Protein AF-B7QKI6-F1 (afdb_monomer)

pLDDT: mean 89.46, std 10.55, range [48.28, 97.69]

Solvent-accessible surface area (backbone atoms only — not comparable to full-atom values): 3782 Å² total; per-residue (Å²): 134,83,71,50,78,57,72,46,73,48,84,51,101,62,38,39,43,33,40,38,52,74,42,85,88,46,60,50,78,46,77,50,56,52,68,78,55,46,62,50,54,77,67,47,56,69,69,59,42,51,53,54,50,50,48,69,74,71,51,94,122

Organism: Ixodes scapularis (NCBI:txid6945)

Mean predicted aligned error: 4.28 Å

Sequence (61 aa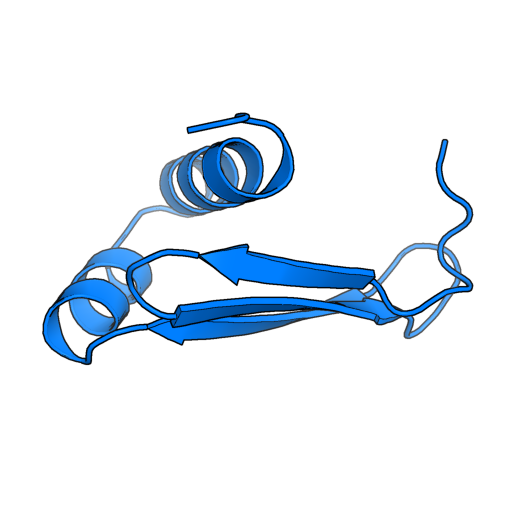):
PTDNTVAWQRFLPHGVVALLPLDTEHSSLVWTLRTDLADKLMRLEEDSFVDALNQTMVSDQ

Radius of gyration: 12.1 Å; Cα contacts (8 Å, |Δi|>4): 67; chains: 1; bounding box: 33×23×26 Å

Structure (mmCIF, N/CA/C/O backbone):
data_AF-B7QKI6-F1
#
_entry.id   AF-B7QKI6-F1
#
loop_
_atom_site.group_PDB
_atom_site.id
_atom_site.type_symbol
_atom_site.label_atom_id
_atom_site.label_alt_id
_atom_site.label_comp_id
_atom_site.label_asym_id
_atom_site.label_entity_id
_atom_site.label_seq_id
_atom_site.pdbx_PDB_ins_code
_atom_site.Cartn_x
_atom_site.Cartn_y
_atom_site.Cartn_z
_atom_site.occupancy
_atom_site.B_iso_or_equiv
_atom_site.auth_seq_id
_atom_site.auth_comp_id
_atom_site.auth_asym_id
_atom_site.auth_atom_id
_atom_site.pdbx_PDB_model_num
ATOM 1 N N . PRO A 1 1 ? 15.453 2.297 3.019 1.00 50.53 1 PRO A N 1
ATOM 2 C CA . PRO A 1 1 ? 14.827 2.560 1.706 1.00 50.53 1 PRO A CA 1
ATOM 3 C C . PRO A 1 1 ? 14.704 1.253 0.923 1.00 50.53 1 PRO A C 1
ATOM 5 O O . PRO A 1 1 ? 15.704 0.717 0.455 1.00 50.53 1 PRO A O 1
ATOM 8 N N . THR A 1 2 ? 13.501 0.695 0.872 1.00 59.78 2 THR A N 1
ATOM 9 C CA . THR A 1 2 ? 13.176 -0.355 -0.093 1.00 59.78 2 THR A CA 1
ATOM 10 C C . THR A 1 2 ? 13.070 0.331 -1.449 1.00 59.78 2 THR A C 1
ATOM 12 O O . THR A 1 2 ? 12.345 1.315 -1.570 1.00 59.78 2 THR A O 1
ATOM 15 N N . ASP A 1 3 ? 13.849 -0.112 -2.428 1.00 76.88 3 ASP A N 1
ATOM 16 C CA . ASP A 1 3 ? 13.762 0.416 -3.788 1.00 76.88 3 ASP A CA 1
ATOM 17 C C . ASP A 1 3 ? 12.364 0.117 -4.354 1.00 76.88 3 ASP A C 1
ATOM 19 O O . ASP A 1 3 ? 11.887 -1.017 -4.230 1.00 76.88 3 ASP A O 1
ATOM 23 N N . ASN A 1 4 ? 11.683 1.119 -4.925 1.00 84.25 4 ASN A N 1
ATOM 24 C CA . ASN A 1 4 ? 10.321 0.968 -5.450 1.00 84.25 4 ASN A CA 1
ATOM 25 C C . ASN A 1 4 ? 10.337 0.291 -6.828 1.00 84.25 4 ASN A C 1
ATOM 27 O O . ASN A 1 4 ? 9.859 0.818 -7.825 1.00 84.25 4 ASN A O 1
ATOM 31 N N . THR A 1 5 ? 10.963 -0.877 -6.892 1.00 89.69 5 THR A N 1
ATOM 32 C CA . THR A 1 5 ? 11.167 -1.678 -8.104 1.00 89.69 5 THR A CA 1
ATOM 33 C C . THR A 1 5 ? 10.599 -3.086 -7.955 1.00 89.69 5 THR A C 1
ATOM 35 O O . THR A 1 5 ? 10.508 -3.833 -8.929 1.00 89.69 5 THR A O 1
ATOM 38 N N . VAL A 1 6 ? 10.168 -3.451 -6.744 1.00 90.50 6 VAL A N 1
ATOM 39 C CA . VAL A 1 6 ? 9.630 -4.769 -6.412 1.00 90.50 6 VAL A CA 1
ATOM 40 C C . VAL A 1 6 ? 8.215 -4.626 -5.864 1.00 90.50 6 VAL A C 1
ATOM 42 O O . VAL A 1 6 ? 7.974 -3.856 -4.937 1.00 90.50 6 VAL A O 1
ATOM 45 N N . ALA A 1 7 ? 7.281 -5.400 -6.420 1.00 92.44 7 ALA A N 1
ATOM 46 C CA . ALA A 1 7 ? 5.936 -5.512 -5.868 1.00 92.44 7 ALA A CA 1
ATOM 47 C C . ALA A 1 7 ? 5.983 -6.145 -4.474 1.00 92.44 7 ALA A C 1
ATOM 49 O O . ALA A 1 7 ? 6.552 -7.222 -4.284 1.00 92.44 7 ALA A O 1
ATOM 50 N N . TRP A 1 8 ? 5.358 -5.481 -3.508 1.00 92.06 8 TRP A N 1
ATOM 51 C CA . TRP A 1 8 ? 5.260 -5.954 -2.134 1.00 92.06 8 TRP A CA 1
ATOM 52 C C . TRP A 1 8 ? 3.817 -6.324 -1.816 1.00 92.06 8 TRP A C 1
ATOM 54 O O . TRP A 1 8 ? 2.886 -5.632 -2.224 1.00 92.06 8 TRP A O 1
ATOM 64 N N . GLN A 1 9 ? 3.624 -7.404 -1.063 1.00 94.19 9 GLN A N 1
ATOM 65 C CA . GLN A 1 9 ? 2.316 -7.762 -0.527 1.00 94.19 9 GLN A CA 1
ATOM 66 C C . GLN A 1 9 ? 2.439 -8.368 0.866 1.00 94.19 9 GLN A C 1
ATOM 68 O O . GLN A 1 9 ? 3.419 -9.049 1.180 1.00 94.19 9 GLN A O 1
ATOM 73 N N . ARG A 1 10 ? 1.390 -8.190 1.664 1.00 91.50 10 ARG A N 1
ATOM 74 C CA . ARG A 1 10 ? 1.236 -8.798 2.979 1.00 91.50 10 ARG A CA 1
ATOM 75 C C . ARG A 1 10 ? -0.168 -9.358 3.159 1.00 91.50 10 ARG A C 1
ATOM 77 O O . ARG A 1 10 ? -1.166 -8.706 2.856 1.00 91.50 10 ARG A O 1
ATOM 84 N N . PHE A 1 11 ? -0.222 -10.568 3.708 1.00 90.81 11 PHE A N 1
ATOM 85 C CA . PHE A 1 11 ? -1.458 -11.215 4.130 1.00 90.81 11 PHE A CA 1
ATOM 86 C C . PHE A 1 11 ? -1.799 -10.797 5.561 1.00 90.81 11 PHE A C 1
ATOM 88 O O . PHE A 1 11 ? -0.956 -10.868 6.453 1.00 90.81 11 PHE A O 1
ATOM 95 N N . LEU A 1 12 ? -3.038 -10.362 5.764 1.00 88.69 12 LEU A N 1
ATOM 96 C CA . LEU A 1 12 ? -3.601 -9.947 7.044 1.00 88.69 12 LEU A CA 1
ATOM 97 C C . LEU A 1 12 ? -4.771 -10.880 7.404 1.00 88.69 12 LEU A C 1
ATOM 99 O O . LEU A 1 12 ? -5.398 -11.450 6.507 1.00 88.69 12 LEU A O 1
ATOM 103 N N . PRO A 1 13 ? -5.161 -10.993 8.687 1.00 87.06 13 PRO A N 1
ATOM 104 C CA . PRO A 1 13 ? -6.299 -11.825 9.096 1.00 87.06 13 PRO A CA 1
ATOM 105 C C . PRO A 1 13 ? -7.625 -11.495 8.389 1.00 87.06 13 PRO A C 1
ATOM 107 O O . PRO A 1 13 ? -8.522 -12.332 8.305 1.00 87.06 13 PRO A O 1
ATOM 110 N N . HIS A 1 14 ? -7.772 -10.263 7.897 1.00 84.12 14 HIS A N 1
ATOM 111 C CA . HIS A 1 14 ? -9.005 -9.758 7.291 1.00 84.12 14 HIS A CA 1
ATOM 112 C C . HIS A 1 14 ? -8.871 -9.395 5.810 1.00 84.12 14 HIS A C 1
ATOM 114 O O . HIS A 1 14 ? -9.803 -8.816 5.251 1.00 84.12 14 HIS A O 1
ATOM 120 N N .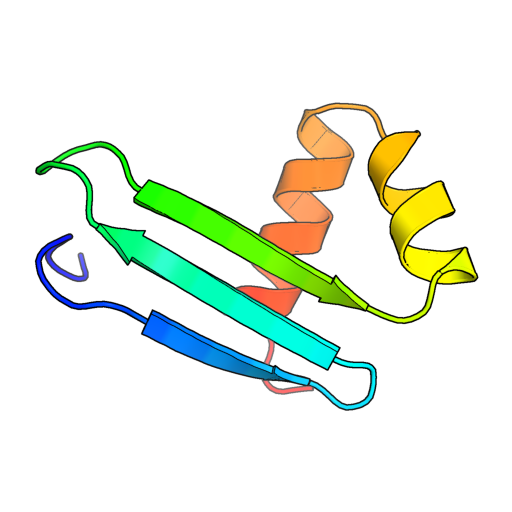 GLY A 1 15 ? -7.747 -9.739 5.173 1.00 89.31 15 GLY A N 1
ATOM 121 C CA . GLY A 1 15 ? -7.537 -9.484 3.754 1.00 89.31 15 GLY A CA 1
ATOM 122 C C . GLY A 1 15 ? -6.068 -9.358 3.361 1.00 89.31 15 GLY A C 1
ATOM 123 O O . GLY A 1 15 ? -5.192 -9.928 4.004 1.00 89.31 15 GLY A O 1
ATOM 124 N N . VAL A 1 16 ? -5.792 -8.635 2.281 1.00 93.81 16 VAL A N 1
ATOM 125 C CA . VAL A 1 16 ? -4.445 -8.492 1.706 1.00 93.81 16 VAL A CA 1
ATOM 126 C C . VAL A 1 16 ? -4.184 -7.025 1.418 1.00 93.81 16 VAL A C 1
ATOM 128 O O . VAL A 1 16 ? -5.069 -6.330 0.922 1.00 93.81 16 VAL A O 1
ATOM 131 N N . VAL A 1 17 ? -2.969 -6.568 1.698 1.00 94.88 17 VAL A N 1
ATOM 132 C CA . VAL A 1 17 ? -2.477 -5.252 1.286 1.00 94.88 17 VAL A CA 1
ATOM 133 C C . VAL A 1 17 ? -1.278 -5.440 0.362 1.00 94.88 17 VAL A C 1
ATOM 135 O O . VAL A 1 17 ? -0.410 -6.269 0.635 1.00 94.88 17 VAL A O 1
ATOM 138 N N . ALA A 1 18 ? -1.246 -4.714 -0.751 1.00 94.38 18 ALA A N 1
ATOM 139 C CA . ALA A 1 18 ? -0.180 -4.784 -1.738 1.00 94.38 18 ALA 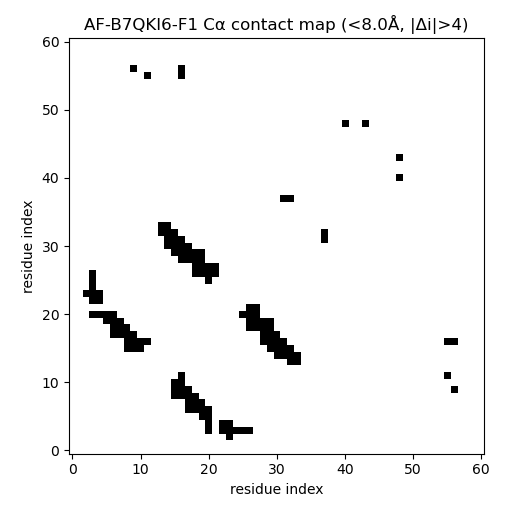A CA 1
ATOM 140 C C . ALA A 1 18 ? 0.160 -3.402 -2.297 1.00 94.38 18 ALA A C 1
ATOM 142 O O . ALA A 1 18 ? -0.718 -2.565 -2.503 1.00 94.38 18 ALA A O 1
ATOM 143 N N . LEU A 1 19 ? 1.446 -3.198 -2.569 1.00 94.50 19 LEU A N 1
ATOM 144 C CA . LEU A 1 19 ? 1.988 -2.038 -3.260 1.00 94.50 19 LEU A CA 1
ATOM 145 C C . LEU A 1 19 ? 2.637 -2.513 -4.556 1.00 94.50 19 LEU A C 1
ATOM 147 O O . LEU A 1 19 ? 3.560 -3.331 -4.540 1.00 94.50 19 LEU A O 1
ATOM 151 N N . LEU A 1 20 ? 2.130 -2.008 -5.676 1.00 95.00 20 LEU A N 1
ATOM 152 C CA . LEU A 1 20 ? 2.616 -2.321 -7.012 1.00 95.00 20 LEU A CA 1
ATOM 153 C C . LEU A 1 20 ? 3.381 -1.109 -7.554 1.00 95.00 20 LEU A C 1
ATOM 155 O O . LEU A 1 20 ? 2.750 -0.077 -7.788 1.00 95.00 20 LEU A O 1
ATOM 159 N N . PRO A 1 21 ? 4.704 -1.211 -7.755 1.00 94.44 21 PRO A N 1
ATOM 160 C CA . PRO A 1 21 ? 5.499 -0.132 -8.317 1.00 94.44 21 PRO A CA 1
ATOM 161 C C . PRO A 1 21 ? 4.953 0.349 -9.658 1.00 94.44 21 PRO A C 1
ATOM 163 O O . PRO A 1 2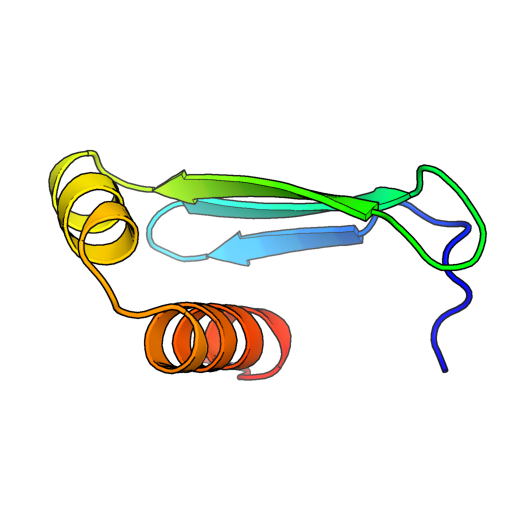1 ? 4.658 -0.463 -10.538 1.00 94.44 21 PRO A O 1
ATOM 166 N N . LEU A 1 22 ? 4.838 1.667 -9.811 1.00 92.94 22 LEU A N 1
ATOM 167 C CA . LEU A 1 22 ? 4.537 2.316 -11.087 1.00 92.94 22 LEU A CA 1
ATOM 168 C C . LEU A 1 22 ? 5.791 3.000 -11.635 1.00 92.94 22 LEU A C 1
ATOM 170 O O . LEU A 1 22 ? 6.160 2.784 -12.788 1.00 92.94 22 LEU A O 1
ATOM 174 N N . ASP A 1 23 ? 6.463 3.776 -10.786 1.00 91.50 23 ASP A N 1
ATOM 175 C CA . ASP A 1 23 ? 7.749 4.413 -11.056 1.00 91.50 23 ASP A CA 1
ATOM 176 C C . ASP A 1 23 ? 8.582 4.518 -9.763 1.00 91.50 23 ASP A C 1
ATOM 178 O O . ASP A 1 23 ? 8.259 3.899 -8.751 1.00 91.50 23 ASP A O 1
ATOM 182 N N . THR A 1 24 ? 9.678 5.276 -9.782 1.00 88.56 24 THR A N 1
ATOM 183 C CA . THR A 1 24 ? 10.583 5.414 -8.631 1.00 88.56 24 THR A CA 1
ATOM 184 C C . THR A 1 24 ? 9.946 6.062 -7.399 1.00 88.56 24 THR A C 1
ATOM 186 O O . THR A 1 24 ? 10.446 5.856 -6.296 1.00 88.56 24 THR A O 1
ATOM 189 N N . GLU A 1 25 ? 8.872 6.834 -7.562 1.00 91.38 25 GLU A N 1
ATOM 190 C CA . GLU A 1 25 ? 8.228 7.613 -6.496 1.00 91.38 25 GLU A CA 1
ATOM 191 C C . GLU A 1 25 ? 6.776 7.185 -6.224 1.00 91.38 25 GLU A C 1
ATOM 193 O O . GLU A 1 25 ? 6.252 7.461 -5.146 1.00 91.38 25 GLU A O 1
ATOM 198 N N . HIS A 1 26 ? 6.134 6.470 -7.153 1.00 93.50 26 HIS A N 1
ATOM 199 C CA . HIS A 1 26 ? 4.720 6.112 -7.063 1.00 93.50 26 HIS A CA 1
ATOM 200 C C . HIS A 1 26 ? 4.476 4.606 -7.120 1.00 93.50 26 HIS A C 1
ATOM 202 O O . HIS A 1 26 ? 5.088 3.861 -7.890 1.00 93.50 26 HIS A O 1
ATOM 208 N N . SER A 1 27 ? 3.471 4.178 -6.359 1.00 94.81 27 SER A N 1
ATOM 209 C CA . SER A 1 27 ? 2.951 2.814 -6.367 1.00 94.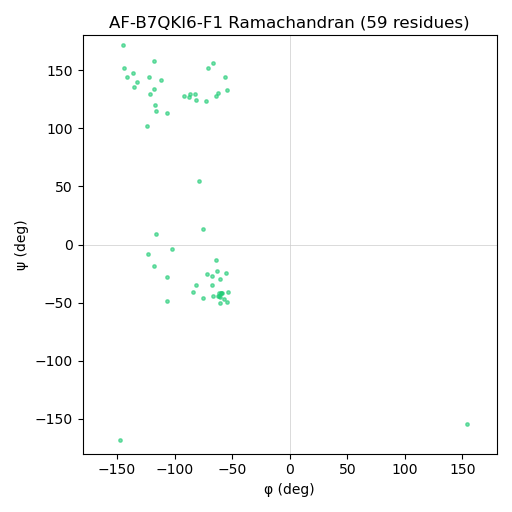81 27 SER A CA 1
ATOM 210 C C . SER A 1 27 ? 1.432 2.816 -6.370 1.00 94.81 27 SER A C 1
ATOM 212 O O . SER A 1 27 ? 0.789 3.677 -5.773 1.00 94.81 27 SER A O 1
ATOM 214 N N . SER A 1 28 ? 0.848 1.817 -7.019 1.00 96.12 28 SER A N 1
ATOM 215 C CA . SER A 1 28 ? -0.570 1.516 -6.895 1.00 96.12 28 SER A CA 1
ATOM 216 C C . SER A 1 28 ? -0.803 0.700 -5.625 1.00 96.12 28 SER A C 1
ATOM 218 O O . SER A 1 28 ? -0.196 -0.355 -5.433 1.00 96.12 28 SER A O 1
ATOM 220 N N . LEU A 1 29 ? -1.679 1.197 -4.753 1.00 95.31 29 LEU A N 1
ATOM 221 C CA . LEU A 1 29 ? -2.129 0.492 -3.558 1.00 95.31 29 LEU A CA 1
ATOM 222 C C . LEU A 1 29 ? -3.330 -0.394 -3.892 1.00 95.31 29 LEU A C 1
ATOM 224 O O . LEU A 1 29 ? -4.352 0.085 -4.382 1.00 95.31 29 LEU A O 1
ATOM 228 N N . VAL A 1 30 ? -3.234 -1.674 -3.544 1.00 95.56 30 VAL A N 1
ATOM 229 C CA . VAL A 1 30 ? -4.363 -2.605 -3.542 1.00 95.56 30 VAL A CA 1
ATOM 230 C C . VAL A 1 30 ? -4.597 -3.058 -2.110 1.00 95.56 30 VAL A C 1
ATOM 232 O O . VAL A 1 30 ? -3.758 -3.740 -1.527 1.00 95.56 30 VAL A O 1
ATOM 235 N N . TRP A 1 31 ? -5.749 -2.708 -1.541 1.00 95.38 31 TRP A N 1
ATOM 236 C CA . TRP A 1 31 ? -6.117 -3.118 -0.188 1.00 95.38 31 TRP A CA 1
ATOM 237 C C . TRP A 1 31 ? -7.461 -3.844 -0.196 1.00 95.38 31 TRP A C 1
ATOM 239 O O . TRP A 1 31 ? -8.527 -3.246 -0.311 1.00 95.38 31 TRP A O 1
ATOM 249 N N . THR A 1 32 ? -7.398 -5.170 -0.105 1.00 94.31 32 THR A N 1
ATOM 250 C CA . THR A 1 32 ? -8.571 -6.042 -0.030 1.00 94.31 32 THR A CA 1
ATOM 251 C C . THR A 1 32 ? -8.935 -6.273 1.426 1.00 94.31 32 THR A C 1
ATOM 253 O O . THR A 1 32 ? -8.088 -6.698 2.207 1.00 94.31 32 THR A O 1
ATOM 256 N N . LEU A 1 33 ? -10.197 -6.033 1.779 1.00 93.44 33 LEU A N 1
ATOM 257 C CA . LEU A 1 33 ? -10.762 -6.234 3.113 1.00 93.44 33 LEU A CA 1
ATOM 258 C C . LEU A 1 33 ? -12.213 -6.709 2.998 1.00 93.44 33 LEU A C 1
ATOM 260 O O . LEU A 1 33 ? -12.817 -6.663 1.926 1.00 93.44 33 LEU A O 1
ATOM 264 N N . ARG A 1 34 ? -12.810 -7.099 4.128 1.00 92.12 34 ARG A N 1
ATOM 265 C CA . ARG A 1 34 ? -14.271 -7.207 4.228 1.00 92.12 34 ARG A CA 1
ATOM 266 C C . ARG A 1 34 ? -14.942 -5.875 3.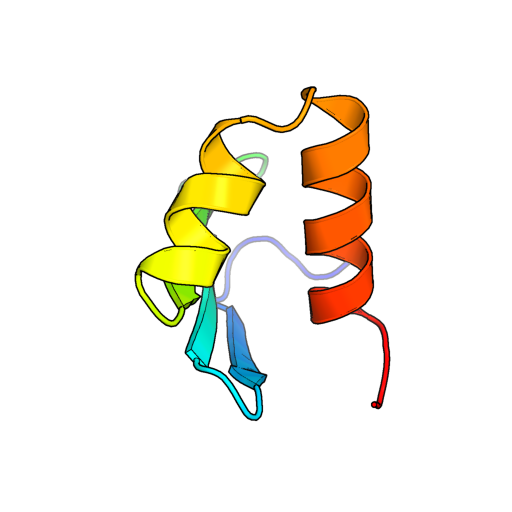879 1.00 92.12 34 ARG A C 1
ATOM 268 O O . ARG A 1 34 ? -14.450 -4.813 4.260 1.00 92.12 34 ARG A O 1
ATOM 275 N N . THR A 1 35 ? -16.105 -5.946 3.235 1.00 92.69 35 THR A N 1
ATOM 276 C CA . THR A 1 35 ? -16.861 -4.778 2.756 1.00 92.69 35 THR A CA 1
ATOM 277 C C . THR A 1 35 ? -17.131 -3.746 3.853 1.00 92.69 35 THR A C 1
ATOM 279 O O . THR A 1 35 ? -16.938 -2.559 3.630 1.00 92.69 35 THR A O 1
ATOM 282 N N . ASP A 1 36 ? -17.481 -4.182 5.067 1.00 93.31 36 ASP A N 1
ATOM 283 C CA . ASP A 1 36 ? -17.768 -3.279 6.188 1.00 93.31 36 ASP A CA 1
ATOM 284 C C . ASP A 1 36 ? -16.540 -2.507 6.695 1.00 93.31 36 ASP A C 1
ATOM 286 O O . ASP A 1 36 ? -16.682 -1.418 7.251 1.00 93.31 36 ASP A O 1
ATOM 290 N N . LEU A 1 37 ? -15.337 -3.059 6.521 1.00 91.94 37 LEU A N 1
ATOM 291 C CA . LEU A 1 37 ? -14.080 -2.390 6.857 1.00 91.94 37 LEU A CA 1
ATOM 292 C C . LEU A 1 37 ? -13.620 -1.475 5.722 1.00 91.94 37 LEU A C 1
ATOM 294 O O . LEU A 1 37 ? -13.204 -0.352 5.993 1.00 91.94 37 LEU A O 1
ATOM 298 N N . ALA A 1 38 ? -13.756 -1.920 4.469 1.00 93.31 38 ALA A N 1
ATOM 299 C CA . ALA A 1 38 ? -13.475 -1.093 3.299 1.00 93.31 38 ALA A CA 1
ATOM 300 C C . ALA A 1 38 ? -14.324 0.189 3.319 1.00 93.31 38 ALA A C 1
ATOM 302 O O . ALA A 1 38 ? -13.791 1.289 3.216 1.00 93.31 38 ALA A O 1
ATOM 303 N N . ASP A 1 39 ? -15.623 0.063 3.591 1.00 94.75 39 ASP A N 1
ATOM 304 C CA . ASP A 1 39 ? -16.551 1.189 3.721 1.00 94.75 39 ASP A CA 1
ATOM 305 C C . ASP A 1 39 ? -16.173 2.169 4.843 1.00 94.75 39 ASP A C 1
ATOM 307 O O . ASP A 1 39 ? -16.505 3.354 4.775 1.00 94.75 39 ASP A O 1
ATOM 311 N N . LYS A 1 40 ? -15.526 1.693 5.913 1.00 94.00 40 LYS A N 1
ATOM 312 C CA . LYS A 1 40 ? -15.020 2.560 6.987 1.00 94.00 40 LYS A CA 1
ATOM 313 C C . LYS A 1 40 ? -13.761 3.292 6.544 1.00 94.00 40 LYS A C 1
ATOM 315 O O . LYS A 1 40 ? -13.698 4.500 6.729 1.00 94.00 40 LYS A O 1
ATOM 320 N N . LEU A 1 41 ? -12.808 2.587 5.929 1.00 94.06 41 LEU A N 1
ATOM 321 C CA . LEU A 1 41 ? -11.571 3.187 5.420 1.00 94.06 41 LEU A CA 1
ATOM 322 C C . LEU A 1 41 ? -11.846 4.262 4.368 1.00 94.06 41 LEU A C 1
ATOM 324 O O . LEU A 1 41 ? -11.259 5.333 4.435 1.00 94.06 41 LEU A O 1
ATOM 328 N N . MET A 1 42 ? -12.794 4.019 3.461 1.00 94.81 42 MET A N 1
ATOM 329 C CA . MET A 1 42 ? -13.186 4.977 2.418 1.00 94.81 42 MET A CA 1
ATOM 330 C C . MET A 1 42 ? -13.814 6.271 2.964 1.00 94.81 42 MET A C 1
ATOM 332 O O . MET A 1 42 ? -13.987 7.223 2.209 1.00 94.81 42 MET A O 1
ATOM 336 N N . ARG A 1 43 ? -14.202 6.305 4.246 1.00 96.81 43 ARG A N 1
ATOM 337 C CA . ARG A 1 43 ? -14.769 7.487 4.918 1.00 96.81 43 ARG A CA 1
ATOM 338 C C . ARG A 1 43 ? -13.769 8.208 5.821 1.00 96.81 43 ARG A C 1
ATOM 340 O O . ARG A 1 43 ? -14.144 9.211 6.421 1.00 96.81 43 ARG A O 1
ATOM 347 N N . LEU A 1 44 ? -12.554 7.682 5.974 1.00 96.69 44 LEU A N 1
ATOM 348 C CA . LEU A 1 44 ? -11.523 8.328 6.777 1.00 96.69 44 LEU A CA 1
ATOM 349 C C . LEU A 1 44 ? -11.010 9.590 6.086 1.00 96.69 44 LEU A C 1
ATOM 351 O O . LEU A 1 44 ? -11.002 9.690 4.860 1.00 96.69 44 LEU A O 1
ATOM 355 N N . GLU A 1 45 ? -10.549 10.533 6.899 1.00 97.69 45 GLU A N 1
ATOM 356 C CA . GLU A 1 45 ? -9.707 11.621 6.414 1.00 97.69 45 GLU A CA 1
ATOM 357 C C . GLU A 1 45 ? -8.358 11.069 5.939 1.00 97.69 45 GLU A C 1
ATOM 359 O O . GLU A 1 45 ? -7.922 10.000 6.376 1.00 97.69 45 GLU A O 1
ATOM 364 N N . GLU A 1 46 ? -7.699 11.807 5.051 1.00 95.88 46 GLU A N 1
ATOM 365 C CA . GLU A 1 46 ? -6.469 11.379 4.379 1.00 95.88 46 GLU A CA 1
ATOM 366 C C . GLU A 1 46 ? -5.375 10.947 5.368 1.00 95.88 46 GLU A C 1
ATOM 368 O O . GLU A 1 46 ? -4.880 9.824 5.274 1.00 95.88 46 GLU A O 1
ATOM 373 N N . ASP A 1 47 ? -5.084 11.767 6.381 1.00 96.75 47 ASP A N 1
ATOM 374 C CA . ASP A 1 47 ? -4.069 11.459 7.398 1.00 96.75 47 ASP A CA 1
ATOM 375 C C . ASP A 1 47 ? -4.412 10.183 8.182 1.00 96.75 47 ASP A C 1
ATOM 377 O O . ASP A 1 47 ? -3.568 9.314 8.401 1.00 96.75 47 ASP A O 1
ATOM 381 N N . SER A 1 48 ? -5.691 10.014 8.534 1.00 96.56 48 SER A N 1
ATOM 382 C CA . SER A 1 48 ? -6.169 8.819 9.240 1.00 96.56 48 SER A CA 1
ATOM 383 C C . SER A 1 48 ? -6.086 7.561 8.371 1.00 96.56 48 SER A C 1
ATOM 385 O O . SER A 1 48 ? -5.816 6.470 8.878 1.00 96.56 48 SER A O 1
ATOM 387 N N . PHE A 1 49 ? -6.318 7.689 7.062 1.00 95.75 49 PHE A N 1
ATOM 388 C CA . PHE A 1 49 ? -6.145 6.596 6.110 1.00 95.75 49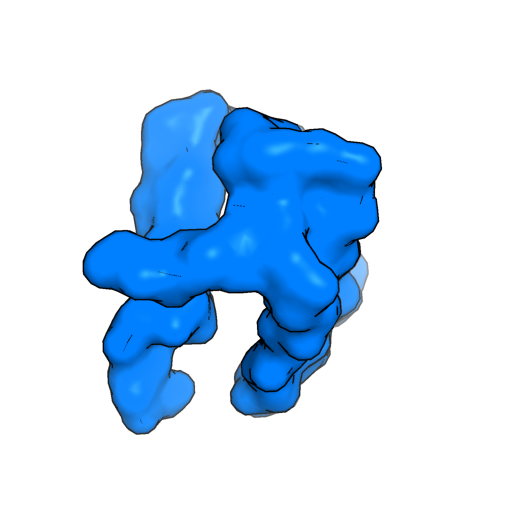 PHE A CA 1
ATOM 389 C C . PHE A 1 49 ? -4.670 6.191 5.990 1.00 95.75 49 PHE A C 1
ATOM 391 O O . PHE A 1 49 ? -4.360 4.998 6.028 1.00 95.75 49 PHE A O 1
ATOM 398 N N . VAL A 1 50 ? -3.761 7.167 5.900 1.00 94.62 50 VAL A N 1
ATOM 399 C CA . VAL A 1 50 ? -2.311 6.934 5.842 1.00 94.62 50 VAL A CA 1
ATOM 400 C C . VAL A 1 50 ? -1.815 6.247 7.114 1.00 94.62 50 VAL A C 1
ATOM 402 O O . VAL A 1 50 ? -1.079 5.261 7.029 1.00 94.62 50 VAL A O 1
ATOM 405 N N . ASP A 1 51 ? -2.262 6.691 8.289 1.00 94.31 51 ASP A N 1
ATOM 406 C CA . ASP A 1 51 ? -1.918 6.061 9.565 1.00 94.31 51 ASP A CA 1
ATOM 407 C C . ASP A 1 51 ? -2.388 4.605 9.634 1.00 94.31 51 ASP A C 1
ATOM 409 O O . ASP A 1 51 ? -1.621 3.718 10.022 1.00 94.31 51 ASP A O 1
ATOM 413 N N . ALA A 1 52 ? -3.629 4.335 9.218 1.00 93.50 52 ALA A N 1
ATOM 414 C CA . ALA A 1 52 ? -4.164 2.979 9.169 1.00 93.50 52 ALA A CA 1
ATOM 415 C C . ALA A 1 52 ? -3.361 2.092 8.205 1.00 93.50 52 ALA A C 1
ATOM 417 O O . ALA A 1 52 ? -3.010 0.960 8.550 1.00 93.50 52 ALA A O 1
ATOM 418 N N . LEU A 1 53 ? -3.028 2.606 7.017 1.00 93.19 53 LEU A N 1
ATOM 419 C CA . LEU A 1 53 ? -2.215 1.892 6.037 1.00 93.19 53 LEU A CA 1
ATOM 420 C C . LEU A 1 53 ? -0.829 1.562 6.608 1.00 93.19 53 LEU A C 1
ATOM 422 O O . LEU A 1 53 ? -0.422 0.399 6.597 1.00 93.19 53 LEU A O 1
ATOM 426 N N . ASN A 1 54 ? -0.136 2.547 7.180 1.00 92.00 54 ASN A N 1
ATOM 427 C CA . ASN A 1 54 ? 1.195 2.373 7.764 1.00 92.00 54 ASN A CA 1
ATOM 428 C C . ASN A 1 54 ? 1.204 1.334 8.893 1.00 92.00 54 ASN A C 1
ATOM 430 O O . ASN A 1 54 ? 2.094 0.482 8.940 1.00 92.00 54 ASN A O 1
ATOM 434 N N . GLN A 1 55 ? 0.185 1.338 9.758 1.00 90.44 55 GLN A N 1
ATOM 435 C CA . GLN A 1 55 ? 0.035 0.326 10.807 1.00 90.44 55 GLN A CA 1
ATOM 436 C C . GLN A 1 55 ? -0.054 -1.087 10.221 1.00 90.44 55 GLN A C 1
ATOM 438 O O . GLN A 1 55 ? 0.599 -1.998 10.730 1.00 90.44 55 GLN A O 1
ATOM 443 N N . THR A 1 56 ? -0.790 -1.280 9.121 1.00 88.94 56 THR A N 1
ATOM 444 C CA . THR A 1 56 ? -0.881 -2.601 8.473 1.00 88.94 56 THR A CA 1
ATOM 445 C C . THR A 1 56 ? 0.391 -3.032 7.749 1.00 88.94 56 THR A C 1
ATOM 447 O O . THR A 1 56 ? 0.644 -4.230 7.615 1.00 88.94 56 THR A O 1
ATOM 450 N N . MET A 1 57 ? 1.220 -2.087 7.304 1.00 85.25 57 MET A N 1
ATOM 451 C CA . MET A 1 57 ? 2.475 -2.401 6.619 1.00 85.25 57 MET A CA 1
ATOM 452 C C . MET A 1 57 ? 3.611 -2.740 7.587 1.00 85.25 57 MET A C 1
ATOM 454 O O . MET A 1 57 ? 4.410 -3.619 7.276 1.00 85.25 57 MET A O 1
ATOM 458 N N . VAL A 1 58 ? 3.663 -2.098 8.759 1.00 77.62 58 VAL A N 1
ATOM 459 C CA . VAL A 1 58 ? 4.826 -2.169 9.665 1.00 77.62 58 VAL A CA 1
ATOM 460 C C . 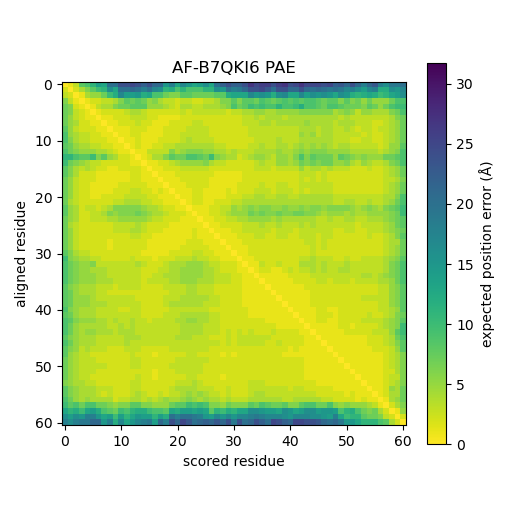VAL A 1 58 ? 4.585 -3.023 10.914 1.00 77.62 58 VAL A C 1
ATOM 462 O O . VAL A 1 58 ? 5.532 -3.568 11.467 1.00 77.62 58 VAL A O 1
ATOM 465 N N . SER A 1 59 ? 3.344 -3.152 11.389 1.00 71.44 59 SER A N 1
ATOM 466 C CA . SER A 1 59 ? 3.070 -3.796 12.683 1.00 71.44 59 SER A CA 1
ATOM 467 C C . SER A 1 59 ? 3.041 -5.318 12.570 1.00 71.44 59 SER A C 1
ATOM 469 O O . SER A 1 59 ? 2.301 -5.822 11.739 1.00 71.44 59 SER A O 1
ATOM 471 N N . ASP A 1 60 ? 3.764 -6.063 13.408 1.00 58.69 60 ASP A N 1
ATOM 472 C CA . ASP A 1 60 ? 3.831 -7.543 13.402 1.00 58.69 60 ASP A CA 1
ATOM 473 C C . ASP A 1 60 ? 2.591 -8.254 13.994 1.00 58.69 60 ASP A C 1
ATOM 475 O O . ASP A 1 60 ? 2.646 -9.444 14.307 1.00 58.69 60 ASP A O 1
ATOM 479 N N . GLN A 1 61 ? 1.483 -7.536 14.205 1.00 48.28 61 GLN A N 1
ATOM 480 C CA . GLN A 1 61 ? 0.244 -8.105 14.756 1.00 48.28 61 GLN A CA 1
ATOM 481 C C . GLN A 1 61 ? -0.505 -8.978 13.740 1.00 48.28 61 GLN A C 1
ATOM 483 O O . GLN A 1 61 ? -0.564 -8.599 12.543 1.00 48.28 61 GLN A O 1
#

Ne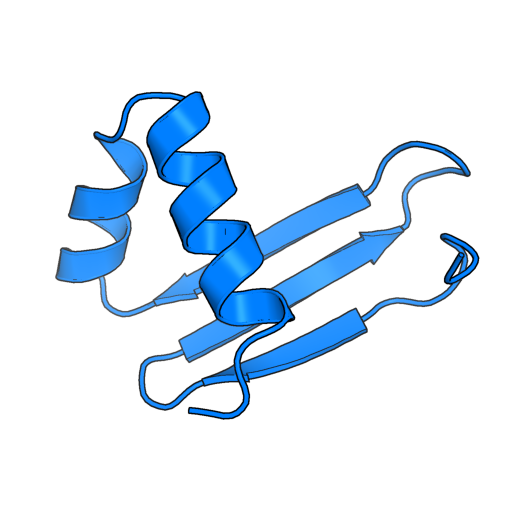arest PDB structures (foldseek):
  9bjf-assembly1_E  TM=4.815E-01  e=4.292E+00  Eubacterium limosum
  2zmv-assembly1_A  TM=4.277E-01  e=7.196E+00  Homo sapiens
  9c3c-assembly1_n  TM=3.543E-01  e=5.928E+00  Oryctolagus cuniculus
  1qgb-assembly1_A  TM=3.932E-01  e=6.745E+00  Homo sapiens

Secondary structure (DSSP, 8-state):
---TTS-EEEEETTEEEEEEESSSS-EEEEEEE-HHHHHHHTTS-HHHHHHHHHHHHH---

Foldseek 3Di:
DPFLPDKDKDDDPFFIWIWARPDRPDTDIDTDGPPVVVVVLVPDDPVVNVVVNVCVVPPPD

InterPro domains:
  IPR051205 Ubiquinone biosynthesis monooxygenase UbiH/COQ6 [PTHR43876] (3-60)